Protein AF-R9A8R0-F1 (afdb_monomer)

Radius of gyration: 15.05 Å; Cα contacts (8 Å, |Δi|>4): 274; chains: 1; bounding box: 42×28×36 Å

pLDDT: mean 88.52, std 15.15, range [45.81, 98.62]

Sequence (134 aa):
MLGSCVSIVLWHPNRHLGGMCHYLLPTPSDIHSEKSHKYGIDAVSFFLAEMKKHRSQPSDYYAKVFGGSNMFLHEEREILKDNSTSQVGTRNADFAKKILGENGIKIISEDVGGTLSRKIYFTVWDGEVWVEKK

Organism: NCBI:txid1218599

InterPro domains:
  IPR005659 Chemoreceptor glutamine deamidase CheD [PF03975] (24-133)
  IPR005659 Chemoreceptor glutamine deamidase CheD [PTHR35147] (1-133)
  IPR005659 Chemoreceptor glutamine deamidase CheD [cd16352] (2-131)
  IPR011324 Cytotoxic necrotizing factor-like, catalytic [SSF64438] (1-133)
  IPR038592 CheD-like superfamily [G3DSA:3.30.1330.200] (1-134)

Nearest PDB structures (foldseek):
  2f9z-assembly2_D  TM=8.967E-01  e=1.480E-10  Thermotoga maritima MSB8
  8vus-assembly1_C  TM=3.793E-01  e=9.353E+00  Homo sapiens
  8vur-assembly1_C  TM=3.698E-01  e=8.779E+00  Homo sapiens
  6wi1-assembly1_C  TM=3.457E-01  e=9.353E+00  Rattus norvegicus

Solvent-accessible surface area (backbone atoms only — not comparable to full-atom values): 7232 Å² total; per-residue (Å²): 120,23,40,33,25,30,30,50,35,38,28,23,81,92,72,46,46,60,49,75,51,66,19,66,39,48,63,74,95,47,93,85,57,76,90,41,65,50,18,39,56,49,45,51,53,49,49,57,51,50,34,52,76,70,74,47,56,52,70,61,28,39,30,36,39,36,19,5,4,53,64,50,91,59,68,57,41,75,80,60,78,42,86,72,59,74,40,50,5,51,52,28,45,52,40,54,55,50,56,34,52,78,56,51,30,48,71,79,48,74,59,62,40,62,59,47,32,34,38,78,49,76,42,46,84,81,60,48,70,50,77,49,78,88

Foldseek 3Di:
DAAQWKKKWKAQQPPLDIDIAIAQAQDDPDPPDDQDSNHPVSRVVVVQVVCVVVVHAQQSIEIEMEHLEQQDPDPVCVVPVDPVSSRSSVNNRVSVVVVSVVRNHHYPYYDGYYRWGWDWDADSNRGDIDIDTD

Secondary structure (DSSP, 8-state):
-BSSSEEEEEEETTTTEEEE--BSBSS-SSTTSPP-TTBHHHHHHHHHHHHHHTT--GGG-EEEEEE-----SSHHHHHH-SGGGGGHHHHHHHHHHHHHHHTTPEEEEEEE-SSS-EEEEE-TTT--EEEEE-

Mean predicted aligned error: 5.8 Å

Structure (mmCIF, N/CA/C/O backbone):
data_AF-R9A8R0-F1
#
_entry.id   AF-R9A8R0-F1
#
loop_
_atom_site.group_PDB
_atom_site.id
_atom_site.type_symbol
_atom_site.label_atom_id
_atom_site.label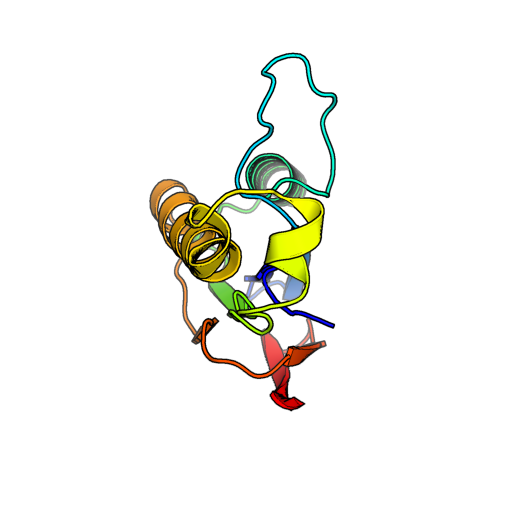_alt_id
_atom_site.label_comp_id
_atom_site.label_asym_id
_atom_site.label_entity_id
_atom_site.label_seq_id
_atom_site.pdbx_PDB_ins_code
_atom_site.Cartn_x
_atom_site.Cartn_y
_atom_site.Cartn_z
_atom_site.occupancy
_atom_site.B_iso_or_equiv
_atom_site.auth_seq_id
_atom_site.auth_comp_id
_atom_site.auth_asym_id
_atom_site.auth_atom_id
_atom_site.pdbx_PDB_model_num
ATOM 1 N N . MET A 1 1 ? -2.750 6.534 -12.455 1.00 83.19 1 MET A N 1
ATOM 2 C CA . MET A 1 1 ? -1.914 5.592 -13.230 1.00 83.19 1 MET A CA 1
ATOM 3 C C . MET A 1 1 ? -0.712 5.262 -12.369 1.00 83.19 1 MET A C 1
ATOM 5 O O . MET A 1 1 ? -0.213 6.170 -11.722 1.00 83.19 1 MET A O 1
ATOM 9 N N . LEU A 1 2 ? -0.326 3.994 -12.293 1.00 88.25 2 LEU A N 1
ATOM 10 C CA . LEU A 1 2 ? 0.716 3.464 -11.420 1.00 88.25 2 LEU A CA 1
ATOM 11 C C . LEU A 1 2 ? 1.791 2.810 -12.289 1.00 88.25 2 LEU A C 1
ATOM 13 O O . LEU A 1 2 ? 1.481 1.873 -13.024 1.00 88.25 2 LEU A O 1
ATOM 17 N N . GLY A 1 3 ? 3.012 3.337 -12.218 1.00 89.12 3 GLY A N 1
ATOM 18 C CA . GLY A 1 3 ? 4.226 2.719 -12.756 1.00 89.12 3 GLY A CA 1
ATOM 19 C C . GLY A 1 3 ? 5.045 2.147 -11.603 1.00 89.12 3 GLY A C 1
ATOM 20 O O . GLY A 1 3 ? 4.552 1.281 -10.885 1.00 89.12 3 GLY A O 1
ATOM 21 N N . SER A 1 4 ? 6.245 2.688 -11.375 1.00 89.75 4 SER A N 1
ATOM 22 C CA . SER A 1 4 ? 7.105 2.357 -10.224 1.00 89.75 4 SER A CA 1
ATOM 23 C C . SER A 1 4 ? 6.551 2.840 -8.877 1.00 89.75 4 SER A C 1
ATOM 25 O O . SER A 1 4 ? 6.899 2.305 -7.826 1.00 89.75 4 SER A O 1
ATOM 27 N N . CYS A 1 5 ? 5.635 3.806 -8.875 1.00 93.06 5 CYS A N 1
ATOM 28 C CA . CYS A 1 5 ? 4.877 4.213 -7.693 1.00 93.06 5 CYS A CA 1
ATOM 29 C C . CYS A 1 5 ? 3.880 3.138 -7.230 1.00 93.06 5 CYS A C 1
ATOM 31 O O . CYS A 1 5 ? 3.460 2.270 -8.000 1.00 93.06 5 CYS A O 1
ATOM 33 N N . VAL A 1 6 ? 3.469 3.219 -5.965 1.00 96.94 6 VAL A N 1
ATOM 34 C CA . VAL A 1 6 ? 2.529 2.270 -5.354 1.00 96.94 6 VAL A CA 1
ATOM 35 C C . VAL A 1 6 ? 1.331 3.009 -4.775 1.00 96.94 6 VAL A C 1
ATOM 37 O O . VAL A 1 6 ? 1.431 4.122 -4.255 1.00 96.94 6 VAL A O 1
ATOM 40 N N . SER A 1 7 ? 0.173 2.365 -4.878 1.00 98.00 7 SER A N 1
ATOM 41 C CA . SER A 1 7 ? -1.044 2.760 -4.190 1.00 98.00 7 SER A CA 1
ATOM 42 C C . SER A 1 7 ? -1.368 1.761 -3.090 1.00 98.00 7 SER A C 1
ATOM 44 O O . SER A 1 7 ? -1.385 0.551 -3.326 1.00 98.00 7 SER A O 1
ATOM 46 N N . ILE A 1 8 ? -1.641 2.288 -1.898 1.00 98.44 8 ILE A N 1
ATOM 47 C CA . ILE A 1 8 ? -2.242 1.545 -0.794 1.00 98.44 8 ILE A CA 1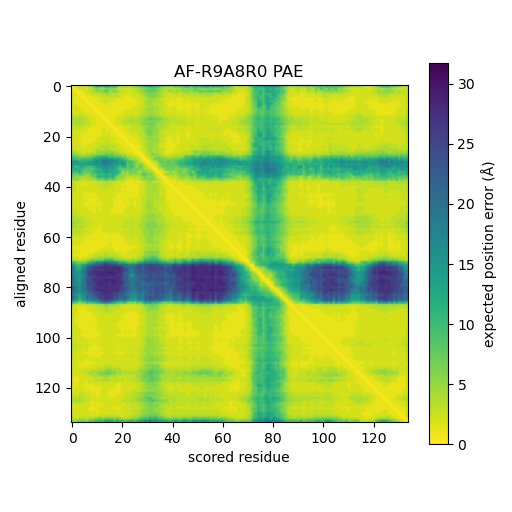
ATOM 48 C C . ILE A 1 8 ? -3.712 1.946 -0.739 1.00 98.44 8 ILE A C 1
ATOM 50 O O . ILE A 1 8 ? -4.035 3.133 -0.648 1.00 98.44 8 ILE A O 1
ATOM 54 N N . VAL A 1 9 ? -4.585 0.946 -0.774 1.00 98.50 9 VAL A N 1
ATOM 55 C CA . VAL A 1 9 ? -6.024 1.079 -0.553 1.00 98.50 9 VAL A CA 1
ATOM 56 C C . VAL A 1 9 ? -6.349 0.455 0.793 1.00 98.50 9 VAL A C 1
ATOM 58 O O . VAL A 1 9 ? -6.010 -0.701 1.022 1.00 98.50 9 VAL A O 1
ATOM 61 N N . LEU A 1 10 ? -7.002 1.207 1.671 1.00 98.50 10 LEU A N 1
ATOM 62 C CA . LEU A 1 10 ? -7.490 0.759 2.969 1.00 98.50 10 LEU A CA 1
ATOM 63 C C . LEU A 1 10 ? -9.009 0.783 2.968 1.00 98.50 10 LEU A C 1
ATOM 65 O O . LEU A 1 10 ? -9.611 1.764 2.533 1.00 98.50 10 LEU A O 1
ATOM 69 N N . TRP A 1 11 ? -9.623 -0.273 3.485 1.00 98.62 11 TRP A N 1
ATOM 70 C CA . TRP A 1 11 ? -11.072 -0.388 3.533 1.00 98.62 11 TRP A CA 1
ATOM 71 C C . TRP A 1 11 ? -11.546 -1.030 4.832 1.00 98.62 11 TRP A C 1
ATOM 73 O O . TRP A 1 11 ? -11.072 -2.098 5.216 1.00 98.62 11 TRP A O 1
ATOM 83 N N . HIS A 1 12 ? -12.491 -0.373 5.498 1.00 98.38 12 HIS A N 1
ATOM 84 C CA . HIS A 1 12 ? -13.170 -0.892 6.676 1.00 98.38 12 HIS A CA 1
ATOM 85 C C . HIS A 1 12 ? -14.480 -1.576 6.248 1.00 98.38 12 HIS A C 1
ATOM 87 O O . HIS A 1 12 ? -15.420 -0.870 5.871 1.00 98.38 12 HIS A O 1
ATOM 93 N N . PRO A 1 13 ? -14.613 -2.909 6.394 1.00 96.38 13 PRO A N 1
ATOM 94 C CA . PRO A 1 13 ? -15.743 -3.663 5.849 1.00 96.38 13 PRO A CA 1
ATOM 95 C C . PRO A 1 13 ? -17.090 -3.294 6.476 1.00 96.38 13 PRO A C 1
ATOM 97 O O . PRO A 1 13 ? -18.075 -3.141 5.774 1.00 96.38 13 PRO A O 1
ATOM 100 N N . ASN A 1 14 ? -17.137 -3.097 7.796 1.00 96.75 14 ASN A N 1
ATOM 101 C CA . ASN A 1 14 ? -18.404 -2.844 8.495 1.00 96.75 14 ASN A CA 1
ATOM 102 C C . ASN A 1 14 ? -18.886 -1.389 8.412 1.00 96.75 14 ASN A C 1
ATOM 104 O O . ASN A 1 14 ? -20.068 -1.119 8.596 1.00 96.75 14 ASN A O 1
ATOM 108 N N . ARG A 1 15 ? -17.966 -0.434 8.225 1.00 96.62 15 ARG A N 1
ATOM 109 C CA . ARG A 1 15 ? -18.269 1.008 8.286 1.00 96.62 15 ARG A CA 1
ATOM 110 C C . ARG A 1 15 ? -18.199 1.696 6.928 1.00 96.62 15 ARG A C 1
ATOM 112 O O . ARG A 1 15 ? -18.480 2.888 6.867 1.00 96.62 15 ARG A O 1
ATOM 119 N N . HIS A 1 16 ? -17.796 0.974 5.881 1.00 94.94 16 HIS A N 1
ATOM 120 C CA . HIS A 1 16 ? -17.573 1.503 4.534 1.00 94.94 16 HIS A CA 1
ATOM 121 C C . HIS A 1 16 ? -16.726 2.786 4.558 1.00 94.94 16 HIS A C 1
ATOM 123 O O . HIS A 1 16 ? -17.043 3.790 3.925 1.00 94.94 16 HIS A O 1
ATOM 129 N N . LEU A 1 17 ? -15.651 2.766 5.351 1.00 97.12 17 LEU A N 1
ATOM 130 C CA . LEU A 1 17 ? -14.636 3.816 5.347 1.00 97.12 17 LEU A CA 1
ATOM 131 C C . LEU A 1 17 ? -13.510 3.369 4.424 1.00 97.12 17 LEU A C 1
ATOM 133 O O . LEU A 1 17 ? -13.017 2.249 4.551 1.00 97.12 17 LEU A O 1
ATOM 137 N N . GLY A 1 18 ? -13.105 4.242 3.509 1.00 96.44 18 GLY A N 1
ATOM 138 C CA . GLY A 1 18 ? -12.083 3.946 2.517 1.00 96.44 18 GLY A CA 1
ATOM 139 C C . GLY A 1 18 ? -11.029 5.039 2.452 1.00 96.44 18 GLY A C 1
ATOM 140 O O . GLY A 1 18 ? -11.351 6.222 2.536 1.00 96.44 18 GLY A O 1
ATOM 141 N N . GLY A 1 19 ? -9.776 4.642 2.275 1.00 96.81 19 GLY A N 1
ATOM 142 C CA . GLY A 1 19 ? -8.662 5.543 2.009 1.00 96.81 19 GLY A CA 1
ATOM 143 C C . GLY A 1 19 ? -7.815 4.994 0.873 1.00 96.81 19 GLY A C 1
ATOM 144 O O . GLY A 1 19 ? -7.558 3.797 0.813 1.00 96.81 19 GLY A O 1
ATOM 145 N N . MET A 1 20 ? -7.375 5.859 -0.033 1.00 97.25 20 MET A N 1
ATOM 146 C CA . MET A 1 20 ? -6.433 5.500 -1.089 1.00 97.25 20 MET A CA 1
ATOM 147 C C . MET A 1 20 ? -5.331 6.545 -1.129 1.00 97.25 20 MET A C 1
ATOM 149 O O . MET A 1 20 ? -5.606 7.742 -1.084 1.00 97.25 20 MET A O 1
ATOM 153 N N . CYS A 1 21 ? -4.087 6.093 -1.232 1.00 95.94 21 CYS A N 1
ATOM 154 C CA . CYS A 1 21 ? -2.954 6.972 -1.478 1.00 95.94 21 CYS A CA 1
ATOM 155 C C . CYS A 1 21 ? -2.234 6.579 -2.763 1.00 95.94 21 CYS A C 1
ATOM 157 O O . CYS A 1 21 ? -2.446 5.505 -3.324 1.00 95.94 21 CYS A O 1
ATOM 159 N N . HIS A 1 22 ? -1.364 7.466 -3.218 1.00 95.12 22 HIS A N 1
ATOM 160 C CA . HIS A 1 22 ? -0.432 7.229 -4.304 1.00 95.12 22 HIS A CA 1
ATOM 161 C C . HIS A 1 22 ? 0.889 7.854 -3.880 1.00 95.12 22 HIS A C 1
ATOM 163 O O . HIS A 1 22 ? 0.971 9.079 -3.800 1.00 95.12 22 HIS A O 1
ATOM 169 N N . TYR A 1 23 ? 1.900 7.036 -3.602 1.00 94.19 23 TYR A N 1
ATOM 170 C CA . TYR A 1 23 ? 3.219 7.529 -3.214 1.00 94.19 23 TYR A CA 1
ATOM 171 C C . TYR A 1 23 ? 4.277 7.125 -4.237 1.00 94.19 23 TYR A C 1
ATOM 173 O O . TYR A 1 23 ? 4.193 6.076 -4.880 1.00 94.19 23 TYR A O 1
ATOM 181 N N . LEU A 1 24 ? 5.278 7.988 -4.388 1.00 90.94 24 LEU A N 1
ATOM 182 C CA . LEU A 1 24 ? 6.361 7.837 -5.353 1.00 90.94 24 LEU A CA 1
ATOM 183 C C . LEU A 1 24 ? 7.570 7.131 -4.740 1.00 90.94 24 LEU A C 1
ATOM 185 O O . LEU A 1 24 ? 8.235 6.370 -5.436 1.00 90.94 24 LEU A O 1
ATOM 189 N N . LEU A 1 25 ? 7.859 7.390 -3.462 1.00 90.88 25 LEU A N 1
ATOM 190 C CA . LEU A 1 25 ? 9.023 6.853 -2.755 1.00 90.88 25 LEU A CA 1
ATOM 191 C C . LEU A 1 25 ? 8.644 6.375 -1.343 1.00 90.88 25 LEU A C 1
ATOM 193 O O . LEU A 1 25 ? 7.683 6.893 -0.772 1.00 90.88 25 LEU A O 1
ATOM 197 N N . PRO A 1 26 ? 9.394 5.440 -0.733 1.00 90.62 26 PRO A N 1
ATOM 198 C CA . PRO A 1 26 ? 9.088 4.938 0.609 1.00 90.62 26 PRO A CA 1
ATOM 199 C C . PRO A 1 26 ? 9.196 6.032 1.681 1.00 90.62 26 PRO A C 1
ATOM 201 O O . PRO A 1 26 ? 8.272 6.261 2.464 1.00 90.62 26 PRO A O 1
ATOM 204 N N . THR A 1 27 ? 10.328 6.737 1.675 1.00 89.00 27 THR A N 1
ATOM 205 C CA . THR A 1 27 ? 10.737 7.741 2.661 1.00 89.00 27 THR A CA 1
ATOM 206 C C . THR A 1 27 ? 11.500 8.872 1.964 1.00 89.00 27 THR A C 1
ATOM 208 O O . THR A 1 27 ? 12.072 8.639 0.893 1.00 89.00 27 THR A O 1
ATOM 211 N N . PRO A 1 28 ? 11.552 10.081 2.549 1.00 85.06 28 PRO A N 1
ATOM 212 C CA . PRO A 1 28 ? 12.435 11.136 2.064 1.00 85.06 28 PRO A CA 1
ATOM 213 C C . PRO A 1 28 ? 13.910 10.739 2.179 1.00 85.06 28 PRO A C 1
ATOM 215 O O . PRO A 1 28 ? 14.293 9.980 3.070 1.00 85.06 28 PRO A O 1
ATOM 218 N N . SER A 1 29 ? 14.739 11.265 1.276 1.00 79.44 29 SER A N 1
ATOM 219 C CA . SER A 1 29 ? 16.201 11.105 1.336 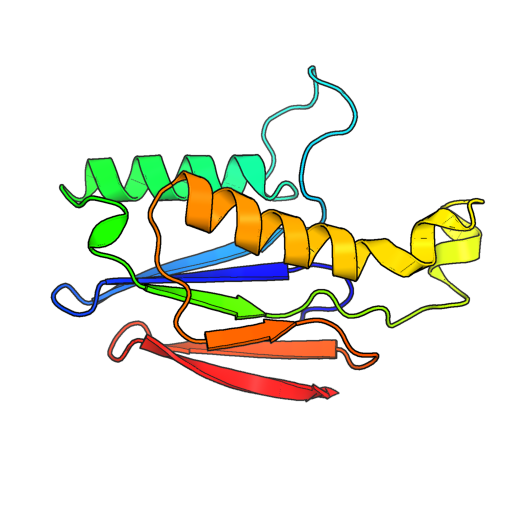1.00 79.44 29 SER A CA 1
ATOM 220 C C . SER A 1 29 ? 16.854 12.031 2.365 1.00 79.44 29 SER A C 1
ATOM 222 O O . SER A 1 29 ? 17.923 11.710 2.873 1.00 79.44 29 SER A O 1
ATOM 224 N N . ASP A 1 30 ? 16.209 13.157 2.676 1.00 81.50 30 ASP A N 1
ATOM 225 C CA . ASP A 1 30 ? 16.628 14.111 3.702 1.00 81.50 30 ASP A CA 1
ATOM 226 C C . ASP A 1 30 ? 15.588 14.143 4.828 1.00 81.50 30 ASP A C 1
ATOM 228 O O . ASP A 1 30 ? 14.392 14.306 4.583 1.00 81.50 30 ASP A O 1
ATOM 232 N N . ILE A 1 31 ? 16.048 14.009 6.070 1.00 70.44 31 ILE A N 1
ATOM 233 C CA . ILE A 1 31 ? 15.216 14.049 7.279 1.00 70.44 31 ILE A CA 1
ATOM 234 C C . ILE A 1 31 ? 14.556 15.427 7.460 1.00 70.44 31 ILE A C 1
ATOM 236 O O . ILE A 1 31 ? 13.497 15.517 8.079 1.00 70.44 31 ILE A O 1
ATOM 240 N N . HIS A 1 32 ? 15.134 16.489 6.892 1.00 75.00 32 HIS A N 1
ATOM 241 C CA . HIS A 1 32 ? 14.566 17.838 6.911 1.00 75.00 32 HIS A CA 1
ATOM 242 C C . HIS A 1 32 ? 13.547 18.098 5.793 1.00 75.00 32 HIS A C 1
ATOM 244 O O . HIS A 1 32 ? 13.001 19.198 5.711 1.00 75.00 32 HIS A O 1
ATOM 250 N N . SER A 1 33 ? 13.272 17.111 4.933 1.00 74.06 33 SER A N 1
ATOM 251 C CA . SER A 1 33 ? 12.252 17.243 3.895 1.00 74.06 33 SER A CA 1
ATOM 252 C C . SER A 1 33 ? 10.871 17.446 4.525 1.00 74.06 33 SER A C 1
ATOM 254 O O . SER A 1 33 ? 10.473 16.725 5.441 1.00 74.06 33 SER A O 1
ATOM 256 N N . GLU A 1 34 ? 10.126 18.432 4.024 1.00 77.44 34 GLU A N 1
ATOM 257 C CA . GLU A 1 34 ? 8.742 18.650 4.439 1.00 77.44 34 GLU A CA 1
ATOM 258 C C . GLU A 1 34 ? 7.878 17.416 4.153 1.00 77.44 34 GLU A C 1
ATOM 260 O O . GLU A 1 34 ? 8.048 16.736 3.133 1.00 77.44 34 GLU A O 1
ATOM 265 N N . LYS A 1 35 ? 6.905 17.158 5.039 1.00 75.19 35 LYS A N 1
ATOM 266 C CA . LYS A 1 35 ? 5.936 16.076 4.850 1.00 75.19 35 LYS A CA 1
ATOM 267 C C . LYS A 1 35 ? 5.242 16.234 3.509 1.00 75.19 35 LYS A C 1
ATOM 269 O O . LYS A 1 35 ? 4.663 17.279 3.213 1.00 75.19 35 LYS A O 1
ATOM 274 N N . SER A 1 36 ? 5.257 15.174 2.717 1.00 76.31 36 SER A N 1
ATOM 275 C CA . SER A 1 36 ? 4.703 15.194 1.374 1.00 76.31 36 SER A CA 1
ATOM 276 C C . SER A 1 36 ? 3.957 13.906 1.087 1.00 76.31 36 SER A C 1
ATOM 278 O O . SER A 1 36 ? 4.435 12.807 1.343 1.00 76.31 36 SER A O 1
ATOM 280 N N . HIS A 1 37 ? 2.816 14.030 0.417 1.00 73.75 37 HIS A N 1
ATOM 281 C CA . HIS A 1 37 ? 2.056 12.898 -0.126 1.00 73.75 37 HIS A CA 1
ATOM 282 C C . HIS A 1 37 ? 2.857 12.055 -1.139 1.00 73.75 37 HIS A C 1
ATOM 284 O O . HIS A 1 37 ? 2.419 10.979 -1.534 1.00 73.75 37 HIS A O 1
ATOM 290 N N . LYS A 1 38 ? 4.048 12.515 -1.544 1.00 83.38 38 LYS A N 1
ATOM 291 C CA . LYS A 1 38 ? 5.003 11.745 -2.347 1.00 83.38 38 LYS A CA 1
ATOM 292 C C . LYS A 1 38 ? 5.622 10.569 -1.584 1.00 83.38 38 LYS A C 1
ATOM 294 O O . LYS A 1 38 ? 6.082 9.639 -2.246 1.00 83.38 38 LYS A O 1
ATOM 299 N N . TYR A 1 39 ? 5.638 10.593 -0.248 1.00 92.00 39 TYR A N 1
ATOM 300 C CA . TYR A 1 39 ? 6.273 9.560 0.568 1.00 92.00 39 TYR A CA 1
ATOM 301 C C . TYR A 1 39 ? 5.260 8.609 1.200 1.00 92.00 39 TYR A C 1
ATOM 303 O O . TYR A 1 39 ? 4.270 9.025 1.805 1.00 92.00 39 TYR A O 1
ATOM 311 N N . GLY A 1 40 ? 5.536 7.310 1.098 1.00 92.75 40 GLY A N 1
ATOM 312 C CA . GLY A 1 40 ? 4.685 6.271 1.664 1.00 92.75 40 GLY A CA 1
ATOM 313 C C . GLY A 1 40 ? 4.561 6.380 3.186 1.00 92.75 40 GLY A C 1
ATOM 314 O O . GLY A 1 40 ? 3.474 6.178 3.724 1.00 92.75 40 GLY A O 1
ATOM 315 N N . ILE A 1 41 ? 5.635 6.772 3.880 1.00 94.88 41 ILE A N 1
ATOM 316 C CA . ILE A 1 41 ? 5.625 6.951 5.341 1.00 94.88 41 ILE A CA 1
ATOM 317 C C . ILE A 1 41 ? 4.660 8.051 5.802 1.00 94.88 41 ILE A C 1
ATOM 319 O O . ILE A 1 41 ? 3.938 7.874 6.787 1.00 94.88 41 ILE A O 1
ATOM 323 N N . ASP A 1 42 ? 4.584 9.153 5.057 1.00 93.94 42 ASP A N 1
ATOM 324 C CA . ASP A 1 42 ? 3.671 10.256 5.353 1.00 93.94 42 ASP A CA 1
ATOM 325 C C . ASP A 1 42 ? 2.222 9.850 5.071 1.00 93.94 42 ASP A C 1
ATOM 327 O O . ASP A 1 42 ? 1.334 10.130 5.878 1.00 93.94 42 ASP A O 1
ATOM 331 N N . ALA A 1 43 ? 1.983 9.127 3.971 1.00 94.31 43 ALA A N 1
ATOM 332 C CA . ALA A 1 43 ? 0.661 8.610 3.625 1.00 94.31 43 ALA A CA 1
ATOM 333 C C . ALA A 1 43 ? 0.121 7.626 4.678 1.00 94.31 43 ALA A C 1
ATOM 335 O O . ALA A 1 43 ? -1.034 7.735 5.089 1.00 94.31 43 ALA A O 1
ATOM 336 N N . VAL A 1 44 ? 0.951 6.696 5.162 1.00 96.12 44 VAL A N 1
ATOM 337 C CA . VAL A 1 44 ? 0.546 5.764 6.227 1.00 96.12 44 VAL A CA 1
ATOM 338 C C . VAL A 1 44 ? 0.303 6.509 7.536 1.00 96.12 44 VAL A C 1
ATOM 340 O O . VAL A 1 44 ? -0.714 6.280 8.187 1.00 96.12 44 VAL A O 1
ATOM 343 N N . SER A 1 45 ? 1.169 7.461 7.891 1.00 95.69 45 SER A N 1
ATOM 344 C CA . SER A 1 45 ? 0.973 8.300 9.081 1.00 95.69 45 SER A CA 1
ATOM 345 C C . SER A 1 45 ? -0.348 9.072 9.028 1.00 95.69 45 SER A C 1
ATOM 347 O O . SER A 1 45 ? -1.056 9.168 10.032 1.00 95.69 45 SER A O 1
ATOM 349 N N . PHE A 1 46 ? -0.709 9.588 7.850 1.00 95.81 46 PHE A N 1
ATOM 350 C CA . PHE A 1 46 ? -1.995 10.236 7.619 1.00 95.81 46 PHE A CA 1
ATOM 351 C C . PHE A 1 46 ? -3.164 9.262 7.821 1.00 95.81 46 PHE A C 1
ATOM 353 O O . PHE A 1 46 ? -4.091 9.580 8.563 1.00 95.81 46 PHE A O 1
ATOM 360 N N . PHE A 1 47 ? -3.104 8.053 7.253 1.00 96.88 47 PHE A N 1
ATOM 361 C CA . PHE A 1 47 ? -4.150 7.047 7.453 1.00 96.88 47 PHE A CA 1
ATOM 362 C C . PHE A 1 47 ? -4.360 6.688 8.922 1.00 96.88 47 PHE A C 1
ATOM 364 O O . PHE A 1 47 ? -5.499 6.661 9.379 1.00 96.88 47 PHE A O 1
ATOM 371 N N . LEU A 1 48 ? -3.286 6.471 9.680 1.00 97.31 48 LEU A N 1
ATOM 372 C CA . LEU A 1 48 ? -3.381 6.155 11.107 1.00 97.31 48 LEU A CA 1
ATOM 373 C C . LEU A 1 48 ? -4.039 7.296 11.899 1.00 97.31 48 LEU A C 1
ATOM 375 O O . LEU A 1 48 ? -4.847 7.052 12.800 1.00 97.31 48 LEU A O 1
ATOM 379 N N . ALA A 1 49 ? -3.735 8.548 11.547 1.00 97.38 49 ALA A N 1
ATOM 380 C CA . ALA A 1 49 ? -4.380 9.709 12.149 1.00 97.38 49 ALA A CA 1
ATOM 381 C C . ALA A 1 49 ? -5.883 9.763 11.822 1.00 97.38 49 ALA A C 1
ATOM 383 O O . ALA A 1 49 ? -6.690 10.003 12.723 1.00 97.38 49 ALA A O 1
ATOM 384 N N . GLU A 1 50 ? -6.273 9.497 10.573 1.00 97.62 50 GLU A N 1
ATOM 385 C CA . GLU A 1 50 ? -7.683 9.454 10.165 1.00 97.62 50 GLU A CA 1
ATOM 386 C C . GLU A 1 50 ? -8.446 8.302 10.835 1.00 97.62 50 GLU A C 1
ATOM 388 O O . GLU A 1 50 ? -9.537 8.517 11.366 1.00 97.62 50 GLU A O 1
ATOM 393 N N . MET A 1 51 ? -7.858 7.106 10.937 1.00 97.56 51 MET A N 1
ATOM 394 C CA . MET A 1 51 ? -8.455 5.980 11.673 1.00 97.56 51 MET A CA 1
ATOM 395 C C . MET A 1 51 ? -8.785 6.365 13.117 1.00 97.56 51 MET A C 1
ATOM 397 O O . MET A 1 51 ? -9.900 6.125 13.597 1.00 97.56 51 MET A O 1
ATOM 401 N N . LYS A 1 52 ? -7.842 7.035 13.794 1.00 97.19 52 LYS A N 1
ATOM 402 C CA . LYS A 1 52 ? -8.033 7.525 15.161 1.00 97.19 52 LYS A CA 1
ATOM 403 C C . LYS A 1 52 ? -9.164 8.551 15.242 1.00 97.19 52 LYS A C 1
ATOM 405 O O . LYS A 1 52 ? -10.003 8.449 16.138 1.00 97.19 52 LYS A O 1
ATOM 410 N N . LYS A 1 53 ? -9.231 9.509 14.309 1.00 97.75 53 LYS A N 1
ATOM 411 C CA . LYS A 1 53 ? -10.326 10.499 14.239 1.00 97.75 53 LYS A CA 1
ATOM 412 C C . LYS A 1 53 ? -11.691 9.833 14.066 1.00 97.75 53 LYS A C 1
ATOM 414 O O . LYS A 1 53 ? -12.659 10.246 14.700 1.00 97.75 53 LYS A O 1
ATOM 419 N N . HIS A 1 54 ? -11.756 8.760 13.282 1.00 96.88 54 HIS A N 1
ATOM 420 C CA . HIS A 1 54 ? -12.976 7.986 13.065 1.00 96.88 54 HIS A CA 1
ATOM 421 C C . HIS A 1 54 ? -13.276 6.952 14.161 1.00 96.88 54 HIS A C 1
ATOM 423 O O . HIS A 1 54 ? -14.272 6.230 14.048 1.00 96.88 54 HIS A O 1
ATOM 429 N N . ARG A 1 55 ? -12.490 6.916 15.249 1.00 97.56 55 ARG A N 1
ATOM 430 C CA . ARG A 1 55 ? -12.628 5.956 16.362 1.00 97.56 55 ARG A CA 1
ATOM 431 C C . ARG A 1 55 ? -12.583 4.510 15.865 1.00 97.56 55 ARG A C 1
ATOM 433 O O . ARG A 1 55 ? -13.496 3.728 16.107 1.00 97.56 55 ARG A O 1
ATOM 440 N N . SER A 1 56 ? -11.547 4.208 15.099 1.00 97.56 56 SER A N 1
ATOM 441 C CA . SER A 1 56 ? -11.244 2.883 14.558 1.00 97.56 56 SER A CA 1
ATOM 442 C C . SER A 1 56 ? -9.755 2.603 14.721 1.00 97.56 56 SER A C 1
ATOM 444 O O . SER A 1 56 ? -8.971 3.523 14.972 1.00 97.56 56 SER A O 1
ATOM 446 N N . GLN A 1 57 ? -9.371 1.342 14.598 1.00 97.56 57 GLN A N 1
ATOM 447 C CA . GLN A 1 57 ? -7.996 0.884 14.760 1.00 97.56 57 GLN A CA 1
ATOM 448 C C . GLN A 1 57 ? -7.495 0.189 13.487 1.00 97.56 57 GLN A C 1
ATOM 450 O O . GLN A 1 57 ? -8.303 -0.297 12.700 1.00 97.56 57 GLN A O 1
ATOM 455 N N . PRO A 1 58 ? -6.170 0.109 13.266 1.00 97.69 58 PRO A N 1
ATOM 456 C CA . PRO A 1 58 ? -5.604 -0.458 12.039 1.00 97.69 58 PRO A CA 1
ATOM 457 C C . PRO A 1 58 ? -6.108 -1.865 11.684 1.00 97.69 58 PRO A C 1
ATOM 459 O O . PRO A 1 58 ? -6.344 -2.156 10.514 1.00 97.69 58 PRO A O 1
ATOM 462 N N . SER A 1 59 ? -6.338 -2.716 12.686 1.00 97.44 59 SER A N 1
ATOM 463 C CA . SER A 1 59 ? -6.843 -4.081 12.498 1.00 97.44 59 SER A CA 1
ATOM 464 C C . SER A 1 59 ? -8.307 -4.164 12.049 1.00 97.44 59 SER A C 1
ATOM 466 O O . SER A 1 59 ? -8.739 -5.233 11.621 1.00 97.44 59 SER A O 1
ATOM 468 N N . ASP A 1 60 ? -9.053 -3.054 12.082 1.00 98.00 60 ASP A N 1
ATOM 469 C CA . ASP A 1 60 ? -10.411 -2.972 11.531 1.00 98.00 60 ASP A CA 1
ATOM 470 C C . ASP A 1 60 ? -10.413 -2.842 9.998 1.00 98.00 60 ASP A C 1
ATOM 472 O O . ASP A 1 60 ? -11.468 -2.939 9.368 1.00 98.00 60 ASP A O 1
ATOM 476 N N . TYR A 1 61 ? -9.250 -2.585 9.390 1.00 98.50 61 TYR A N 1
ATOM 477 C CA . TYR A 1 61 ? -9.109 -2.308 7.966 1.00 98.50 61 TYR A CA 1
ATOM 478 C C . TYR A 1 61 ? -8.406 -3.448 7.234 1.00 98.50 61 TYR A C 1
ATOM 480 O O . TYR A 1 61 ? -7.452 -4.059 7.720 1.00 98.50 61 TYR A O 1
ATOM 488 N N . TYR A 1 62 ? -8.830 -3.661 5.994 1.00 98.50 62 TYR A N 1
ATOM 489 C CA . TYR A 1 62 ? -8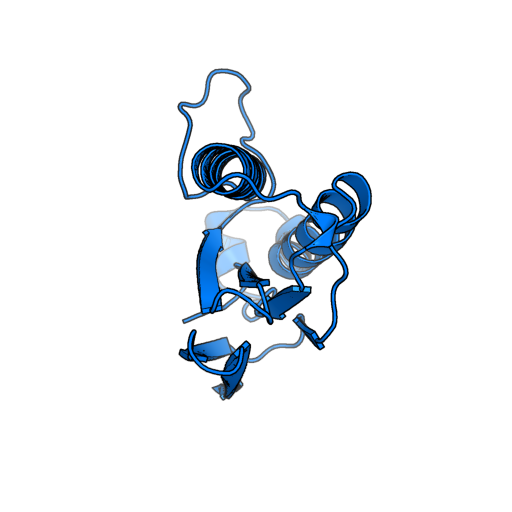.103 -4.456 5.021 1.00 98.50 62 TYR A CA 1
ATOM 490 C C . TYR A 1 62 ? -7.329 -3.564 4.064 1.00 98.50 62 TYR A C 1
ATOM 492 O O . TYR A 1 62 ? -7.837 -2.541 3.605 1.00 98.50 62 TYR A O 1
ATOM 500 N N . ALA A 1 63 ? -6.114 -3.989 3.731 1.00 98.62 63 ALA A N 1
ATOM 501 C CA . ALA A 1 63 ? -5.285 -3.343 2.733 1.00 98.62 63 ALA A CA 1
ATOM 502 C C . ALA A 1 63 ? -5.311 -4.088 1.396 1.00 98.62 63 ALA A C 1
ATOM 504 O O . ALA A 1 63 ? -5.308 -5.323 1.343 1.00 98.62 63 ALA A O 1
ATOM 505 N N . LYS A 1 64 ? -5.263 -3.322 0.307 1.00 98.62 64 LYS A N 1
ATOM 506 C CA . LYS A 1 64 ? -4.952 -3.806 -1.036 1.00 98.62 64 LYS A CA 1
ATOM 507 C C . LYS A 1 64 ? -3.844 -2.950 -1.644 1.00 98.62 64 LYS A C 1
ATOM 509 O O . LYS A 1 64 ? -3.872 -1.728 -1.497 1.00 98.62 64 LYS A O 1
ATOM 514 N N . VAL A 1 65 ? -2.864 -3.576 -2.292 1.00 98.50 65 VAL A N 1
ATOM 515 C CA . VAL A 1 65 ? -1.643 -2.887 -2.754 1.00 98.50 65 VAL A CA 1
ATOM 516 C C . VAL A 1 65 ? -1.452 -3.065 -4.257 1.00 98.50 65 VAL A C 1
ATOM 518 O O . VAL A 1 65 ? -1.500 -4.183 -4.762 1.00 98.50 65 VAL A O 1
ATOM 521 N N . PHE A 1 66 ? -1.217 -1.967 -4.977 1.00 98.19 66 PHE A N 1
ATOM 522 C CA . PHE A 1 66 ? -1.119 -1.969 -6.441 1.00 98.19 66 PHE A CA 1
ATOM 523 C C . PHE A 1 66 ? 0.046 -1.112 -6.938 1.00 98.19 66 PHE A C 1
ATOM 525 O O . PHE A 1 66 ? 0.346 -0.078 -6.343 1.00 98.19 66 PHE A O 1
ATOM 532 N N . GLY A 1 67 ? 0.646 -1.478 -8.073 1.00 95.94 67 GLY A N 1
ATOM 533 C CA . GLY A 1 67 ? 1.694 -0.683 -8.735 1.00 95.94 67 GLY A CA 1
ATOM 534 C C . GLY A 1 67 ? 3.086 -1.290 -8.582 1.00 95.94 67 GLY A C 1
ATOM 535 O O . GLY A 1 67 ? 3.244 -2.500 -8.682 1.00 95.94 67 GLY A O 1
ATOM 536 N N . GLY A 1 68 ? 4.116 -0.476 -8.376 1.00 94.00 68 GLY A N 1
ATOM 537 C CA . GLY A 1 68 ? 5.482 -0.970 -8.184 1.00 94.00 68 GLY A CA 1
ATOM 538 C C . GLY A 1 68 ? 6.070 -1.660 -9.420 1.00 94.00 68 GLY A C 1
ATOM 539 O O . GLY A 1 68 ? 6.927 -2.529 -9.288 1.00 94.00 68 GLY A O 1
ATOM 540 N N . SER A 1 69 ? 5.591 -1.317 -10.614 1.00 90.88 69 SER A N 1
ATOM 541 C CA . SER A 1 69 ? 6.098 -1.837 -11.882 1.00 90.88 69 SER A CA 1
ATOM 542 C C . SER A 1 69 ? 7.476 -1.271 -12.197 1.00 90.88 69 SER A C 1
ATOM 544 O O . SER A 1 69 ? 7.723 -0.082 -12.016 1.00 90.88 69 SER A O 1
ATOM 546 N N . ASN A 1 70 ? 8.346 -2.084 -12.781 1.00 84.50 70 ASN A N 1
ATOM 547 C CA . ASN A 1 70 ? 9.639 -1.637 -13.292 1.00 84.50 70 ASN A CA 1
ATOM 548 C C . ASN A 1 70 ? 9.517 -1.467 -14.817 1.00 84.50 70 ASN A C 1
ATOM 550 O O . ASN A 1 70 ? 9.931 -2.330 -15.587 1.00 84.50 70 ASN A O 1
ATOM 554 N N . MET A 1 71 ? 8.842 -0.388 -15.238 1.00 66.12 71 MET A N 1
ATOM 555 C CA . MET A 1 71 ? 8.465 -0.140 -16.643 1.00 66.12 71 MET A CA 1
ATOM 556 C C . MET A 1 71 ? 9.638 0.302 -17.531 1.00 66.12 71 MET A C 1
ATOM 558 O O . MET A 1 71 ? 9.592 0.110 -18.743 1.00 66.12 71 MET A O 1
ATOM 562 N N . PHE A 1 72 ? 10.693 0.874 -16.944 1.00 57.78 72 PHE A N 1
ATOM 563 C CA . PHE A 1 72 ? 11.793 1.491 -17.681 1.00 57.78 72 PHE A CA 1
ATOM 564 C C . PHE A 1 72 ? 13.144 0.922 -17.240 1.00 57.78 72 PHE A C 1
ATOM 566 O O . PHE A 1 72 ? 13.705 1.320 -16.228 1.00 57.78 72 PHE A O 1
ATOM 573 N N . LEU A 1 73 ? 13.725 0.034 -18.050 1.00 54.09 73 LEU A N 1
ATOM 574 C CA . LEU A 1 73 ? 15.159 -0.282 -17.965 1.00 54.09 73 LEU A CA 1
ATOM 575 C C . LEU A 1 73 ? 16.040 0.803 -18.630 1.00 54.09 73 LEU A C 1
ATOM 577 O O . LEU A 1 73 ? 17.263 0.719 -18.531 1.00 54.09 73 LEU A O 1
ATOM 581 N N . HIS A 1 74 ? 15.449 1.805 -19.306 1.00 48.06 74 HIS A N 1
ATOM 582 C CA . HIS A 1 74 ? 16.175 2.769 -20.149 1.00 48.06 74 HIS A CA 1
ATOM 583 C C . HIS A 1 74 ? 15.948 4.264 -19.831 1.00 48.06 74 HIS A C 1
ATOM 585 O O . HIS A 1 74 ? 16.935 4.981 -19.729 1.00 48.06 74 HIS A O 1
ATOM 591 N N . GLU A 1 75 ? 14.720 4.759 -19.628 1.00 45.81 75 GLU A N 1
ATOM 592 C CA . GLU A 1 75 ? 14.484 6.219 -19.486 1.00 45.81 75 GLU A CA 1
ATOM 593 C C . GLU A 1 75 ? 14.735 6.766 -18.065 1.00 45.81 75 GLU A C 1
ATOM 595 O O . GLU A 1 75 ? 15.301 7.846 -17.910 1.00 45.81 75 GLU A O 1
ATOM 600 N N . GLU A 1 76 ? 14.432 6.001 -17.008 1.00 48.19 76 GLU A N 1
ATOM 601 C CA . GLU A 1 76 ? 14.805 6.362 -15.622 1.00 48.19 76 GLU A CA 1
ATOM 602 C C . GLU A 1 76 ? 16.336 6.340 -15.409 1.00 48.19 76 GLU A C 1
ATOM 604 O O . GLU A 1 76 ? 16.863 7.017 -14.522 1.00 48.19 76 GLU A O 1
ATOM 609 N N . ARG A 1 77 ? 17.065 5.609 -16.266 1.00 48.59 77 ARG A N 1
ATOM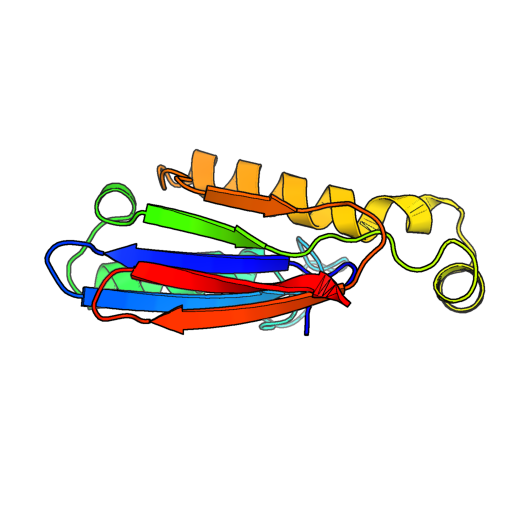 610 C CA . ARG A 1 77 ? 18.531 5.490 -16.257 1.00 48.59 77 ARG A CA 1
ATOM 611 C C . ARG A 1 77 ? 19.224 6.815 -16.590 1.00 48.59 77 ARG A C 1
ATOM 613 O O . ARG A 1 77 ? 20.238 7.138 -15.973 1.00 48.59 77 ARG A O 1
ATOM 620 N N . GLU A 1 78 ? 18.646 7.593 -17.505 1.00 46.81 78 GLU A N 1
ATOM 621 C CA . GLU A 1 78 ? 19.183 8.889 -17.942 1.00 46.81 78 GLU A CA 1
ATOM 622 C C . GLU A 1 78 ? 18.985 9.990 -16.890 1.00 46.81 78 GLU A C 1
ATOM 624 O O . GLU A 1 78 ? 19.839 10.862 -16.730 1.00 46.81 78 GLU A O 1
ATOM 629 N N . ILE A 1 79 ? 17.896 9.929 -16.117 1.00 50.34 79 ILE A N 1
ATOM 630 C CA . ILE A 1 79 ? 17.604 10.927 -15.076 1.00 50.34 79 ILE A CA 1
ATOM 631 C C . ILE A 1 79 ? 18.416 10.657 -13.799 1.00 50.34 79 ILE A C 1
ATOM 633 O O . ILE A 1 79 ? 18.811 11.602 -13.117 1.00 50.34 79 ILE A O 1
ATOM 637 N N . LEU A 1 80 ? 18.686 9.390 -13.463 1.00 50.66 80 LEU A N 1
ATOM 638 C CA . LEU A 1 80 ? 19.204 9.021 -12.138 1.00 50.66 80 LEU A CA 1
ATOM 639 C C . LEU A 1 80 ? 20.649 8.492 -12.119 1.00 50.66 80 LEU A C 1
ATOM 641 O O . LEU A 1 80 ? 21.154 8.242 -11.029 1.00 50.66 80 LEU A O 1
ATOM 645 N N . LYS A 1 81 ? 21.337 8.367 -13.271 1.00 48.59 81 LYS A N 1
ATOM 646 C CA . LYS A 1 81 ? 22.774 7.998 -13.401 1.00 48.59 81 LYS A CA 1
ATOM 647 C C . LYS A 1 81 ? 23.245 6.846 -12.491 1.00 48.59 81 LYS A C 1
ATOM 649 O O . LYS A 1 81 ? 24.411 6.791 -12.107 1.00 48.59 81 LYS A O 1
ATOM 654 N N . ASP A 1 82 ? 22.360 5.914 -12.148 1.00 48.50 82 ASP A N 1
ATOM 655 C CA . ASP A 1 82 ? 22.669 4.812 -11.244 1.00 48.50 82 ASP A CA 1
ATOM 656 C C . ASP A 1 82 ? 21.845 3.567 -11.604 1.00 48.50 82 ASP A C 1
ATOM 658 O O . ASP A 1 82 ? 20.631 3.620 -11.833 1.00 48.50 82 ASP A O 1
ATOM 662 N N . ASN A 1 83 ? 22.520 2.417 -11.638 1.00 48.88 83 ASN A N 1
ATOM 663 C CA . ASN A 1 83 ? 21.929 1.101 -11.892 1.00 48.88 83 ASN A CA 1
ATOM 664 C C . ASN A 1 83 ? 20.996 0.640 -10.754 1.00 48.88 83 ASN A C 1
ATOM 666 O O . ASN A 1 83 ? 20.339 -0.392 -10.886 1.00 48.88 83 ASN A O 1
ATOM 670 N N . SER A 1 84 ? 20.894 1.396 -9.654 1.00 50.62 84 SER A N 1
ATOM 671 C CA . SER A 1 84 ? 19.930 1.147 -8.576 1.00 50.62 84 SER A CA 1
ATOM 672 C C . SER A 1 84 ? 18.465 1.420 -8.975 1.00 50.62 84 SER A C 1
ATOM 674 O O . SER A 1 84 ? 17.538 0.957 -8.303 1.00 50.62 84 SER A O 1
ATOM 676 N N . THR A 1 85 ? 18.225 2.105 -10.097 1.00 51.00 85 THR A N 1
ATOM 677 C CA . THR A 1 85 ? 16.886 2.406 -10.641 1.00 51.00 85 THR A CA 1
ATOM 678 C C . THR A 1 85 ? 16.034 1.182 -10.971 1.00 51.00 85 THR A C 1
ATOM 680 O O . THR A 1 85 ? 14.814 1.258 -10.848 1.00 51.00 85 THR A O 1
ATOM 683 N N . SER A 1 86 ? 16.632 0.021 -11.273 1.00 55.97 86 SER A N 1
ATOM 684 C CA . SER A 1 86 ? 15.869 -1.168 -11.701 1.00 55.97 86 SER A CA 1
ATOM 685 C C . SER A 1 86 ? 14.977 -1.800 -10.617 1.00 55.97 86 SER A C 1
ATOM 687 O O . SER A 1 86 ? 14.301 -2.795 -10.877 1.00 55.97 86 SER A O 1
ATOM 689 N N . GLN A 1 87 ? 14.952 -1.231 -9.406 1.00 75.44 87 GLN A N 1
ATOM 690 C CA . GLN A 1 87 ? 14.197 -1.756 -8.266 1.00 75.44 87 GLN A CA 1
ATOM 691 C C . GLN A 1 87 ? 13.373 -0.702 -7.514 1.00 75.44 87 GLN A C 1
ATOM 693 O O . GLN A 1 87 ? 12.962 -0.971 -6.388 1.00 75.44 87 GLN A O 1
ATOM 698 N N . VAL A 1 88 ? 13.133 0.500 -8.057 1.00 86.12 88 VAL A N 1
ATOM 699 C CA . VAL A 1 88 ? 12.297 1.502 -7.351 1.00 86.12 88 VAL A CA 1
ATOM 700 C C . VAL A 1 88 ? 10.893 0.952 -7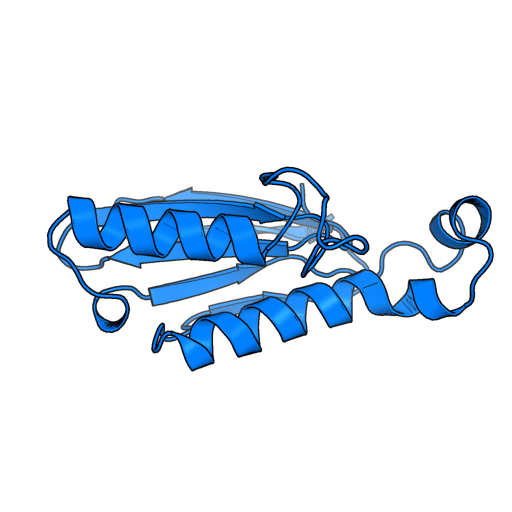.101 1.00 86.12 88 VAL A C 1
ATOM 702 O O . VAL A 1 88 ? 10.394 1.032 -5.979 1.00 86.12 88 VAL A O 1
ATOM 705 N N . GLY A 1 89 ? 10.294 0.316 -8.113 1.00 91.00 89 GLY A N 1
ATOM 706 C CA . GLY A 1 89 ? 8.985 -0.316 -7.986 1.00 91.00 89 GLY A CA 1
ATOM 707 C C . GLY A 1 89 ? 8.956 -1.411 -6.924 1.00 91.00 89 GLY A C 1
ATOM 708 O O . GLY A 1 89 ? 8.078 -1.416 -6.059 1.00 91.00 89 GLY A O 1
ATOM 709 N N . THR A 1 90 ? 9.973 -2.274 -6.928 1.00 92.62 90 THR A N 1
ATOM 710 C CA . THR A 1 90 ? 10.155 -3.331 -5.924 1.00 92.62 90 THR A CA 1
ATOM 711 C C . THR A 1 90 ? 10.293 -2.750 -4.517 1.00 92.62 90 THR A C 1
ATOM 713 O O . THR A 1 90 ? 9.545 -3.128 -3.622 1.00 92.62 90 THR A O 1
ATOM 716 N N . ARG A 1 91 ? 11.167 -1.753 -4.329 1.00 93.31 91 ARG A N 1
ATOM 717 C CA . ARG A 1 91 ? 11.374 -1.080 -3.037 1.00 93.31 91 ARG A CA 1
ATOM 718 C C . ARG A 1 91 ? 10.101 -0.419 -2.520 1.00 93.31 91 ARG A C 1
ATOM 720 O O . ARG A 1 91 ? 9.816 -0.489 -1.327 1.00 93.31 91 ARG A O 1
ATOM 727 N N . ASN A 1 92 ? 9.324 0.197 -3.407 1.00 95.19 92 ASN A N 1
ATOM 728 C CA . ASN A 1 92 ? 8.031 0.759 -3.051 1.00 95.19 92 ASN A CA 1
ATOM 729 C C . ASN A 1 92 ? 7.060 -0.332 -2.596 1.00 95.19 92 ASN A C 1
ATOM 731 O O . ASN A 1 92 ? 6.444 -0.177 -1.545 1.00 95.19 92 ASN A O 1
ATOM 735 N N . ALA A 1 93 ? 6.934 -1.433 -3.338 1.00 96.69 93 ALA A N 1
ATOM 736 C CA . ALA A 1 93 ? 6.032 -2.524 -2.978 1.00 96.69 93 ALA A CA 1
ATOM 737 C C . ALA A 1 93 ? 6.427 -3.184 -1.646 1.00 96.69 93 ALA A C 1
ATOM 739 O O . ALA A 1 93 ? 5.572 -3.382 -0.781 1.00 96.69 93 ALA A O 1
ATOM 740 N N . ASP A 1 94 ? 7.717 -3.451 -1.446 1.00 97.19 94 ASP A N 1
ATOM 741 C CA . ASP A 1 94 ? 8.246 -4.032 -0.210 1.00 97.19 94 ASP A CA 1
ATOM 742 C C . ASP A 1 94 ? 8.020 -3.109 0.987 1.00 97.19 94 ASP A C 1
ATOM 744 O O . ASP A 1 94 ? 7.612 -3.564 2.059 1.00 97.19 94 ASP A O 1
ATOM 748 N N . PHE A 1 95 ? 8.207 -1.799 0.797 1.00 97.50 95 PHE A N 1
ATOM 749 C CA . PHE A 1 95 ? 7.880 -0.809 1.815 1.00 97.50 95 PHE A CA 1
ATOM 750 C C . PHE A 1 95 ? 6.407 -0.882 2.226 1.00 97.50 95 PHE A C 1
ATOM 752 O O . PHE A 1 95 ? 6.141 -0.956 3.424 1.00 97.50 95 PHE A O 1
ATOM 759 N N . ALA A 1 96 ? 5.462 -0.906 1.273 1.00 98.12 96 ALA A N 1
ATOM 760 C CA . ALA A 1 96 ? 4.035 -1.020 1.593 1.00 98.12 96 ALA A CA 1
ATOM 761 C C . ALA A 1 96 ? 3.752 -2.270 2.432 1.00 98.12 96 ALA A C 1
ATOM 763 O O . ALA A 1 96 ? 3.084 -2.181 3.459 1.00 98.12 96 ALA A O 1
ATOM 764 N N . LYS A 1 97 ? 4.293 -3.426 2.031 1.00 98.44 97 LYS A N 1
ATOM 765 C CA . LYS A 1 97 ? 4.101 -4.689 2.758 1.00 98.44 97 LYS A CA 1
ATOM 766 C C . LYS A 1 97 ? 4.625 -4.608 4.187 1.00 98.44 97 LYS A C 1
ATOM 768 O O . LYS A 1 97 ? 3.913 -4.957 5.128 1.00 98.44 97 LYS A O 1
ATOM 773 N N . LYS A 1 98 ? 5.849 -4.103 4.343 1.00 98.44 98 LYS A N 1
ATOM 774 C CA . LYS A 1 98 ? 6.515 -3.942 5.636 1.00 98.44 98 LYS A CA 1
ATOM 775 C C . LYS A 1 98 ? 5.739 -3.000 6.553 1.00 98.44 98 LYS A C 1
ATOM 777 O O . LYS A 1 98 ? 5.365 -3.404 7.647 1.00 98.44 98 LYS A O 1
ATOM 782 N N . ILE A 1 99 ? 5.451 -1.779 6.101 1.00 98.06 99 ILE A N 1
ATOM 783 C CA . ILE A 1 99 ? 4.833 -0.755 6.952 1.00 98.06 99 ILE A CA 1
ATOM 784 C C . ILE A 1 99 ? 3.386 -1.105 7.322 1.00 98.06 99 ILE A C 1
ATOM 786 O O . ILE A 1 99 ? 2.950 -0.819 8.435 1.00 98.06 99 ILE A O 1
ATOM 790 N N . LEU A 1 100 ? 2.635 -1.754 6.424 1.00 98.44 100 LEU A N 1
ATOM 791 C CA . LEU A 1 100 ? 1.284 -2.230 6.729 1.00 98.44 100 LEU A CA 1
ATOM 792 C C . LEU A 1 100 ? 1.321 -3.351 7.772 1.00 98.44 100 LEU A C 1
ATOM 794 O O . LEU A 1 100 ? 0.550 -3.309 8.730 1.00 98.44 100 LEU A O 1
ATOM 798 N N . GLY A 1 101 ? 2.257 -4.297 7.636 1.00 98.12 101 GLY A N 1
ATOM 799 C CA . GLY A 1 101 ? 2.473 -5.362 8.617 1.00 98.12 101 GLY A CA 1
ATOM 800 C C . GLY A 1 101 ? 2.893 -4.833 9.990 1.00 98.12 101 GLY A C 1
ATOM 801 O O . GLY A 1 101 ? 2.316 -5.232 10.998 1.00 98.12 101 GLY A O 1
ATOM 802 N N . GLU A 1 102 ? 3.829 -3.880 10.035 1.00 98.12 102 GLU A N 1
ATOM 803 C CA . GLU A 1 102 ? 4.277 -3.215 11.271 1.00 98.12 102 GLU A CA 1
ATOM 804 C C . GLU A 1 102 ? 3.133 -2.498 12.005 1.00 98.12 102 GLU A C 1
ATOM 806 O O . GLU A 1 102 ? 3.138 -2.425 13.231 1.00 98.12 102 GLU A O 1
ATOM 811 N N . ASN A 1 103 ? 2.131 -2.007 11.270 1.00 97.94 103 ASN A N 1
ATOM 812 C CA . ASN A 1 103 ? 0.949 -1.349 11.832 1.00 97.94 103 ASN A CA 1
ATOM 813 C C . ASN A 1 103 ? -0.247 -2.294 12.039 1.00 97.94 103 ASN A C 1
ATOM 815 O O . ASN A 1 103 ? -1.331 -1.835 12.393 1.00 97.94 103 ASN A O 1
ATOM 819 N N . GLY A 1 104 ? -0.082 -3.603 11.826 1.00 97.56 104 GLY A N 1
ATOM 820 C CA . GLY A 1 104 ? -1.135 -4.599 12.044 1.00 97.56 104 GLY A CA 1
ATOM 821 C C . GLY A 1 104 ? -2.286 -4.549 11.032 1.00 97.56 104 GLY A C 1
ATOM 822 O O . GLY A 1 104 ? -3.378 -5.031 11.331 1.00 97.56 104 GLY A O 1
ATOM 823 N N . ILE A 1 105 ? -2.064 -3.976 9.844 1.00 98.44 105 ILE A N 1
ATOM 824 C CA . ILE A 1 105 ? -3.060 -3.904 8.770 1.00 98.44 105 ILE A CA 1
ATOM 825 C C . ILE A 1 105 ? -2.888 -5.115 7.851 1.00 98.44 105 ILE A C 1
ATOM 827 O O . ILE A 1 105 ? -1.842 -5.303 7.226 1.00 98.44 105 ILE A O 1
ATOM 831 N N . LYS A 1 106 ? -3.934 -5.938 7.728 1.00 98.25 106 LYS A N 1
ATOM 832 C CA . LYS A 1 106 ? -3.892 -7.153 6.906 1.00 98.25 106 LYS A CA 1
ATOM 833 C C . LYS A 1 106 ? -4.033 -6.819 5.421 1.00 98.25 106 LYS A C 1
ATOM 835 O O . LYS A 1 106 ? -5.061 -6.291 5.000 1.00 98.25 106 LYS A O 1
ATOM 840 N N . ILE A 1 107 ? -3.051 -7.215 4.614 1.00 98.56 107 ILE A N 1
ATOM 841 C CA . ILE A 1 107 ? -3.156 -7.183 3.149 1.00 98.56 107 ILE A CA 1
ATOM 842 C C . ILE A 1 107 ? -3.991 -8.383 2.689 1.00 98.56 107 ILE A C 1
ATOM 844 O O . ILE A 1 107 ? -3.662 -9.525 3.003 1.00 98.56 107 ILE A O 1
ATOM 848 N N . ILE A 1 108 ? -5.083 -8.125 1.968 1.00 98.25 108 ILE A N 1
ATOM 849 C CA . ILE A 1 108 ? -5.993 -9.167 1.453 1.00 98.25 108 ILE A CA 1
ATOM 850 C C . ILE A 1 108 ? -5.886 -9.369 -0.060 1.00 98.25 108 ILE A C 1
ATOM 852 O O . ILE A 1 108 ? -6.393 -10.356 -0.580 1.00 98.25 108 ILE A O 1
ATOM 856 N N . SER A 1 109 ? -5.262 -8.431 -0.772 1.00 97.81 109 SER A N 1
ATOM 857 C CA . SER A 1 109 ? -5.050 -8.507 -2.216 1.00 97.81 109 SER A CA 1
ATOM 858 C C . SER A 1 109 ? -3.863 -7.642 -2.607 1.00 97.81 109 SER A C 1
ATOM 860 O O . SER A 1 109 ? -3.699 -6.535 -2.097 1.00 97.81 109 SER A O 1
ATOM 862 N N . GLU A 1 110 ? -3.076 -8.098 -3.569 1.00 97.75 110 GLU A N 1
ATOM 863 C CA . GLU A 1 110 ? -2.008 -7.297 -4.151 1.00 97.75 110 GLU A CA 1
ATOM 864 C C . GLU A 1 110 ? -1.845 -7.594 -5.640 1.00 97.75 110 GLU A C 1
ATOM 866 O O . GLU A 1 110 ? -2.001 -8.728 -6.082 1.00 97.75 110 GLU A O 1
ATOM 871 N N . ASP A 1 111 ? -1.531 -6.560 -6.412 1.00 97.12 111 ASP A N 1
ATOM 872 C CA . ASP A 1 111 ? -1.053 -6.678 -7.787 1.00 97.12 111 ASP A CA 1
ATOM 873 C C . ASP A 1 111 ? 0.080 -5.669 -7.976 1.00 97.12 111 ASP A C 1
ATOM 875 O O . ASP A 1 111 ? -0.112 -4.524 -8.402 1.00 97.12 111 ASP A O 1
ATOM 879 N N . VAL A 1 112 ? 1.271 -6.109 -7.571 1.00 96.19 112 VAL A N 1
ATOM 880 C CA . VAL A 1 112 ? 2.500 -5.315 -7.562 1.00 96.19 112 VAL A CA 1
ATOM 881 C C . VAL A 1 112 ? 3.544 -5.874 -8.531 1.00 96.19 112 VAL A C 1
ATOM 883 O O . VAL A 1 112 ? 3.462 -7.028 -8.949 1.00 96.19 112 VAL A O 1
ATOM 886 N N . GLY A 1 113 ? 4.539 -5.071 -8.904 1.00 92.31 113 GLY A N 1
ATOM 887 C CA . GLY A 1 113 ? 5.640 -5.512 -9.764 1.00 92.31 113 GLY A CA 1
ATOM 888 C C . GLY A 1 113 ? 5.252 -5.628 -11.239 1.00 92.31 113 GLY A C 1
ATOM 889 O O . GLY A 1 113 ? 4.271 -5.039 -11.695 1.00 92.31 113 GLY A O 1
ATOM 890 N N . GLY A 1 114 ? 6.020 -6.410 -11.999 1.00 90.12 114 GLY A N 1
ATOM 891 C CA . GLY A 1 114 ? 5.850 -6.553 -13.447 1.00 90.12 114 GLY A CA 1
ATOM 892 C C . GLY A 1 114 ? 6.357 -5.342 -14.237 1.00 90.12 114 GLY A C 1
ATOM 893 O O . GLY A 1 114 ? 7.012 -4.454 -13.694 1.00 90.12 114 GLY A O 1
ATOM 894 N N . THR A 1 115 ? 6.070 -5.326 -15.536 1.00 88.00 115 THR A N 1
ATOM 895 C CA . THR A 1 115 ? 6.580 -4.322 -16.490 1.00 88.00 115 THR A CA 1
ATOM 896 C C . THR A 1 115 ? 5.497 -3.404 -17.053 1.00 88.00 115 THR A C 1
ATOM 898 O O . THR A 1 115 ? 5.817 -2.446 -17.746 1.00 88.00 115 THR A O 1
ATOM 901 N N . LEU A 1 116 ? 4.225 -3.676 -16.752 1.00 89.69 116 LEU A N 1
ATOM 902 C CA . LEU A 1 116 ? 3.077 -2.912 -17.246 1.00 89.69 116 LEU A CA 1
ATOM 903 C C . LEU A 1 116 ? 2.595 -1.910 -16.204 1.00 89.69 116 LEU A C 1
ATOM 905 O O . LEU A 1 116 ? 2.644 -2.180 -15.002 1.00 89.69 116 LEU A O 1
ATOM 909 N N . SER A 1 117 ? 2.075 -0.776 -16.656 1.00 91.62 117 SER A N 1
ATOM 910 C CA . SER A 1 117 ? 1.402 0.180 -15.779 1.00 91.62 117 SER A CA 1
ATOM 911 C C . SER A 1 117 ? 0.031 -0.332 -15.348 1.00 91.62 117 SER A C 1
ATOM 913 O O . SER A 1 117 ? -0.547 -1.234 -15.957 1.00 91.62 117 SER A O 1
ATOM 915 N N . ARG A 1 118 ? -0.524 0.276 -14.295 1.00 93.31 118 ARG A N 1
ATOM 916 C CA . ARG A 1 118 ? -1.878 -0.018 -13.810 1.00 93.31 118 ARG A CA 1
ATOM 917 C C . ARG A 1 118 ? -2.704 1.251 -13.654 1.00 93.31 118 ARG A C 1
ATOM 919 O O . ARG A 1 118 ? -2.236 2.262 -13.126 1.00 93.31 118 ARG A O 1
ATOM 926 N N . LYS A 1 119 ? -3.971 1.213 -14.044 1.00 96.69 119 LYS A N 1
ATOM 927 C CA . LYS A 1 119 ? -5.003 2.090 -13.478 1.00 96.69 119 LYS A CA 1
ATOM 928 C C . LYS A 1 119 ? -5.835 1.269 -12.509 1.00 96.69 119 LYS A C 1
ATOM 930 O O . LYS A 1 119 ? -6.130 0.114 -12.787 1.00 96.69 119 LYS A O 1
ATOM 935 N N . ILE A 1 120 ? -6.180 1.874 -11.379 1.00 97.31 120 ILE A N 1
ATOM 936 C CA . ILE A 1 120 ? -7.033 1.243 -10.381 1.00 97.31 120 ILE A CA 1
ATOM 937 C C . ILE A 1 120 ? -8.228 2.132 -10.084 1.00 97.31 120 ILE A C 1
ATOM 939 O O . ILE A 1 120 ? -8.112 3.360 -10.101 1.00 97.31 120 ILE A O 1
ATOM 943 N N . TYR A 1 121 ? -9.353 1.492 -9.807 1.00 97.31 121 TYR A N 1
ATOM 944 C CA . TYR A 1 121 ? -10.614 2.127 -9.459 1.00 97.31 121 TYR A CA 1
ATOM 945 C C . TYR A 1 121 ? -11.122 1.443 -8.205 1.00 97.31 121 TYR A C 1
ATOM 947 O O . TYR A 1 121 ? -11.221 0.222 -8.185 1.00 97.31 121 TYR A O 1
ATOM 955 N N . PHE A 1 122 ? -11.386 2.218 -7.161 1.00 97.88 122 PHE A N 1
ATOM 956 C CA . PHE A 1 122 ? -11.755 1.706 -5.848 1.00 97.88 122 PHE A CA 1
ATOM 957 C C . PHE A 1 122 ? -13.174 2.123 -5.495 1.00 97.88 122 PHE A C 1
ATOM 959 O O . PHE A 1 122 ? -13.505 3.310 -5.537 1.00 97.88 122 PHE A O 1
ATOM 966 N N . THR A 1 123 ? -13.984 1.146 -5.111 1.00 97.44 123 THR A N 1
ATOM 967 C CA .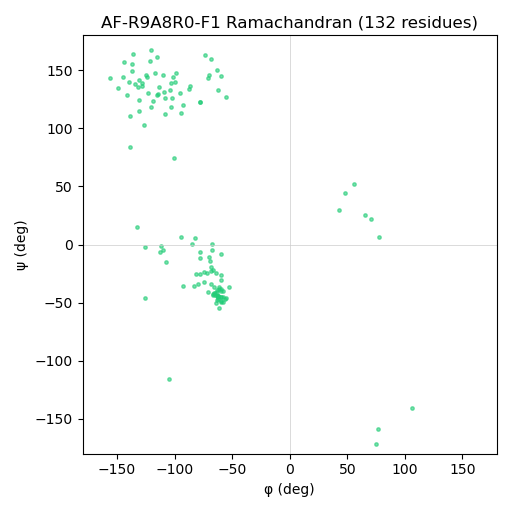 THR A 1 123 ? -15.336 1.337 -4.597 1.00 97.44 123 THR A CA 1
ATOM 968 C C . THR A 1 123 ? -15.332 1.171 -3.081 1.00 97.44 123 THR A C 1
ATOM 970 O O . THR A 1 123 ? -15.009 0.126 -2.525 1.00 97.44 123 THR A O 1
ATOM 973 N N . VAL A 1 124 ? -15.702 2.241 -2.377 1.00 96.12 124 VAL A N 1
ATOM 974 C CA . VAL A 1 124 ? -15.730 2.253 -0.904 1.00 96.12 124 VAL A CA 1
ATOM 975 C C . VAL A 1 124 ? -16.887 1.416 -0.348 1.00 96.12 124 VAL A C 1
ATOM 977 O O . VAL A 1 124 ? -16.819 0.947 0.786 1.00 96.12 124 VAL A O 1
ATOM 980 N N . TRP A 1 125 ? -17.942 1.223 -1.139 1.00 95.75 125 TRP A N 1
ATOM 981 C CA . TRP A 1 125 ? -19.139 0.494 -0.727 1.00 95.75 125 TRP A CA 1
ATOM 982 C C . TRP A 1 125 ? -18.853 -0.971 -0.374 1.00 95.75 125 TRP A C 1
ATOM 984 O O . TRP A 1 125 ? -19.311 -1.452 0.652 1.00 95.75 125 TRP A O 1
ATOM 994 N N . ASP A 1 126 ? -18.055 -1.660 -1.183 1.00 95.12 126 ASP A N 1
ATOM 995 C CA . ASP A 1 126 ? -17.789 -3.102 -1.075 1.00 95.12 126 ASP A CA 1
ATOM 996 C C . ASP A 1 126 ? -16.295 -3.441 -0.984 1.00 95.12 126 ASP A C 1
ATOM 998 O O . ASP A 1 126 ? -15.912 -4.602 -0.836 1.00 95.12 126 ASP A O 1
ATOM 1002 N N . GLY A 1 127 ? -15.426 -2.433 -1.054 1.00 95.69 127 GLY A N 1
ATOM 1003 C CA . GLY A 1 127 ? -13.992 -2.639 -0.976 1.00 95.69 127 GLY A CA 1
ATOM 1004 C C . GLY A 1 127 ? -13.376 -3.155 -2.274 1.00 95.69 127 GLY A C 1
ATOM 1005 O O . GLY A 1 127 ? -12.196 -3.533 -2.269 1.00 95.69 127 GLY A O 1
ATOM 1006 N N . GLU A 1 128 ? -14.132 -3.241 -3.372 1.00 97.56 128 GLU A N 1
ATOM 1007 C CA . GLU A 1 128 ? -13.618 -3.747 -4.639 1.00 97.56 128 GLU A CA 1
ATOM 1008 C C . GLU A 1 128 ? -12.615 -2.784 -5.275 1.00 97.56 128 GLU A C 1
ATOM 1010 O O . GLU A 1 128 ? -12.676 -1.560 -5.141 1.00 97.56 128 GLU A O 1
ATOM 1015 N N . VAL A 1 129 ? -11.628 -3.373 -5.952 1.00 98.12 129 VAL A N 1
ATOM 1016 C CA . VAL A 1 129 ? -10.660 -2.615 -6.737 1.00 98.12 129 VAL A CA 1
ATOM 1017 C C . VAL A 1 129 ? -10.558 -3.243 -8.113 1.00 98.12 129 VAL A C 1
ATOM 1019 O O . VAL A 1 129 ? -10.094 -4.374 -8.246 1.00 98.12 129 VAL A O 1
ATOM 1022 N N . TRP A 1 130 ? -10.970 -2.496 -9.132 1.00 97.56 130 TRP A N 1
ATOM 1023 C CA . TRP A 1 130 ? -10.802 -2.891 -10.523 1.00 97.56 130 TRP A CA 1
ATOM 1024 C C . TRP A 1 130 ? -9.442 -2.422 -11.035 1.00 97.56 130 TRP A C 1
ATOM 1026 O O . TRP A 1 130 ? -9.059 -1.272 -10.806 1.00 97.56 130 TRP A O 1
ATOM 1036 N N . VAL A 1 131 ? -8.716 -3.308 -11.720 1.00 96.81 131 VAL A N 1
ATOM 1037 C CA . VAL A 1 131 ? -7.360 -3.052 -12.218 1.00 96.81 131 VAL A CA 1
ATOM 1038 C C . VAL A 1 131 ? -7.330 -3.163 -13.738 1.00 96.81 131 VAL A C 1
ATOM 1040 O O . VAL A 1 131 ? -7.634 -4.210 -14.302 1.00 96.81 131 VAL A O 1
ATOM 1043 N N . GLU A 1 132 ? -6.888 -2.096 -14.396 1.00 96.44 132 GLU A N 1
ATOM 1044 C CA . GLU A 1 132 ? -6.630 -2.043 -15.834 1.00 96.44 132 GLU A CA 1
ATOM 1045 C C . GLU A 1 132 ? -5.113 -2.002 -16.067 1.00 96.44 132 GLU A C 1
ATOM 1047 O O . GLU A 1 132 ? -4.459 -1.011 -15.724 1.00 96.44 132 GLU A O 1
ATOM 1052 N N . LYS A 1 133 ? -4.543 -3.069 -16.639 1.00 91.00 133 LYS A N 1
ATOM 1053 C CA . LYS A 1 133 ? -3.118 -3.135 -17.007 1.00 91.00 133 LYS A CA 1
ATOM 1054 C C . LYS A 1 133 ? -2.905 -2.542 -18.403 1.00 91.00 133 LYS A C 1
ATOM 1056 O O . LYS A 1 133 ? -3.697 -2.826 -19.299 1.00 91.00 133 LYS A O 1
ATOM 1061 N N . LYS A 1 134 ? -1.856 -1.735 -18.578 1.00 81.31 134 LYS A N 1
ATOM 1062 C CA . LYS A 1 134 ? -1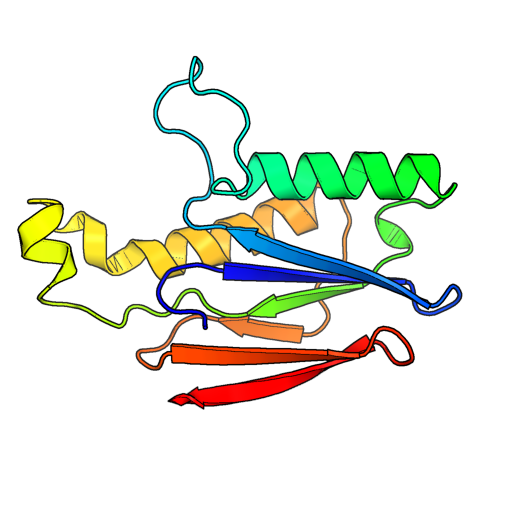.446 -1.170 -19.876 1.00 81.31 134 LYS A CA 1
ATOM 1063 C C . LYS A 1 134 ? 0.048 -1.313 -20.085 1.00 81.31 134 LYS A C 1
ATOM 1065 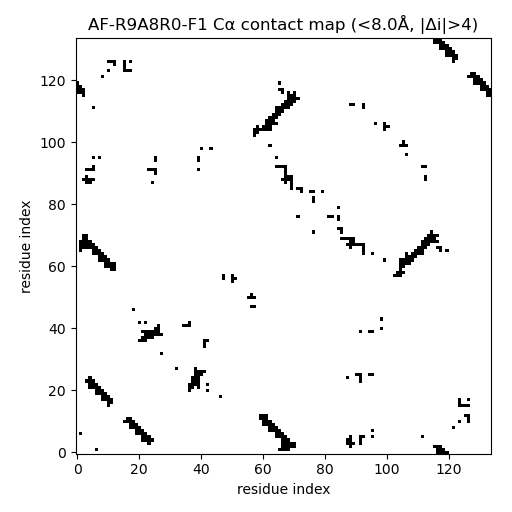O O . LYS A 1 134 ? 0.795 -0.964 -19.135 1.00 81.31 134 LYS A O 1
#